Protein AF-A0A7R9Z0E0-F1 (afdb_monomer_lite)

InterPro domains:
  IPR001611 Leucine-rich repeat [PF00560] (17-38)
  IPR032675 Leucine-rich repeat domain superfamily [G3DSA:3.80.10.10] (1-98)

Foldseek 3Di:
DADEEEDDPVVLVPLQDAEDAPEQYAYEEEDDLRNQRNQNHAYDEPDNYAYAEEDHLNLLNNLNHQEYEHAHYHYADECVSSPVRDALVSHQYHQPQDHDNPRYYYPSHDHFQVVCCVVPVDHCVNVQWDWDDDPNDTRGIGHVVCVVVPVPPPD

Radius of gyration: 15.37 Å; chains: 1; bounding box: 42×35×34 Å

Secondary structure (DSSP, 8-state):
---EEPPPGGGGG-TT--EEE--SSEEEEEPPS-GGG-TT--EEE--SSEEEEEPPGGGGG-TT--EEE-TTSEEEEE-HHHHHHS-GGG-TT---SSSS-TTEE-SSSPPPHHHHHHHH---GGGGTEEEEEETTEEEEEEEGGGHHHHTTS--

Sequence (155 aa):
NKFSGSLPGSLFNLTALESLYLSGNKLTGTIPDIFRGMRDLNGLHLDINGFTGSIPPSLASLENLYSFSIANTSVTGNLTTFCKNHSIVDLEWIADCYGDNPEVICDCCFVCCSDYEKSSNLTTSDLGLGDWWFDGKFRGCFNLTELDKWQLDWG

pLDDT: mean 71.24, std 19.27, range [30.61, 96.62]

Organism: NCBI:txid2749911

Structure (mmCIF, N/CA/C/O backbone):
data_AF-A0A7R9Z0E0-F1
#
_entry.id   AF-A0A7R9Z0E0-F1
#
loop_
_atom_site.group_PDB
_atom_site.id
_atom_site.type_symbol
_atom_site.label_atom_id
_atom_site.label_alt_id
_atom_site.label_comp_id
_atom_site.label_asym_id
_atom_site.label_entity_id
_atom_site.label_seq_id
_atom_site.pdbx_PDB_ins_code
_atom_site.Cartn_x
_atom_site.Cartn_y
_atom_site.Cartn_z
_atom_site.occupancy
_atom_site.B_iso_or_equiv
_atom_site.auth_seq_id
_atom_site.auth_comp_id
_atom_site.auth_asym_id
_atom_site.auth_atom_id
_atom_site.pdbx_PDB_model_num
ATOM 1 N N . ASN A 1 1 ? -4.737 -5.769 -16.054 1.00 77.12 1 ASN A N 1
ATOM 2 C CA . ASN A 1 1 ? -5.777 -5.061 -16.853 1.00 77.12 1 ASN A CA 1
ATOM 3 C C . ASN A 1 1 ? -5.121 -3.868 -17.568 1.00 77.12 1 ASN A C 1
ATOM 5 O O . ASN A 1 1 ? -3.906 -3.885 -17.726 1.00 77.12 1 ASN A O 1
ATOM 9 N N . LYS A 1 2 ? -5.866 -2.870 -18.078 1.00 91.25 2 LYS A N 1
ATOM 10 C CA . LYS A 1 2 ? -5.303 -1.617 -18.647 1.00 91.25 2 LYS A CA 1
ATOM 11 C C . LYS A 1 2 ? -5.931 -0.355 -18.034 1.00 91.25 2 LYS A C 1
ATOM 13 O O . LYS A 1 2 ? -6.017 0.669 -18.708 1.00 91.25 2 LYS A O 1
ATOM 18 N N . PHE A 1 3 ? -6.405 -0.435 -16.789 1.00 93.81 3 PHE A N 1
ATOM 19 C CA . PHE A 1 3 ? -7.023 0.710 -16.114 1.00 93.81 3 PHE A CA 1
ATOM 20 C C . PHE A 1 3 ? -6.018 1.849 -15.938 1.00 93.81 3 PHE A C 1
ATOM 22 O O . PHE A 1 3 ? -4.834 1.594 -15.730 1.00 93.81 3 PHE A O 1
ATOM 29 N N . SER A 1 4 ? -6.485 3.091 -16.042 1.00 96.12 4 SER A N 1
ATOM 30 C CA . SER A 1 4 ? -5.649 4.292 -15.985 1.00 96.12 4 SER A CA 1
ATOM 31 C C . SER A 1 4 ? -6.349 5.437 -15.265 1.00 96.12 4 SER A C 1
ATOM 33 O O . SER A 1 4 ? -7.576 5.449 -15.183 1.00 96.12 4 SER A O 1
ATOM 35 N N . GLY A 1 5 ? -5.574 6.426 -14.820 1.00 95.94 5 GLY A N 1
ATOM 36 C CA . GLY A 1 5 ? -6.065 7.525 -13.987 1.00 95.94 5 GLY A CA 1
ATOM 37 C C . GLY A 1 5 ? -5.901 7.228 -12.496 1.00 95.94 5 GLY A C 1
ATOM 38 O O . GLY A 1 5 ? -5.246 6.256 -12.124 1.00 95.94 5 GLY A O 1
ATOM 39 N N . SER A 1 6 ? -6.456 8.084 -11.641 1.00 96.38 6 SER A N 1
ATOM 40 C CA . SER A 1 6 ? -6.355 7.951 -10.184 1.00 96.38 6 SER A CA 1
ATOM 41 C C . SER A 1 6 ? -7.457 7.094 -9.580 1.00 96.38 6 SER A C 1
ATOM 43 O O . SER A 1 6 ? -8.536 6.950 -10.157 1.00 96.38 6 SER A O 1
ATOM 45 N N . LEU A 1 7 ? -7.207 6.569 -8.378 1.00 94.06 7 LEU A N 1
ATOM 46 C CA . LEU A 1 7 ? -8.235 5.882 -7.602 1.00 94.06 7 LEU A CA 1
ATOM 47 C C . LEU A 1 7 ? -9.361 6.869 -7.254 1.00 94.06 7 LEU A C 1
ATOM 49 O O . LEU A 1 7 ? -9.085 7.937 -6.698 1.00 94.06 7 LEU A O 1
ATOM 53 N N . PRO A 1 8 ? -10.627 6.554 -7.573 1.00 92.56 8 PRO A N 1
ATOM 54 C CA . PRO A 1 8 ? -11.739 7.406 -7.193 1.00 92.56 8 PRO A CA 1
ATOM 55 C C . PRO A 1 8 ? -11.973 7.294 -5.685 1.00 92.56 8 PRO A C 1
ATOM 57 O O . PRO A 1 8 ? -11.993 6.195 -5.135 1.00 92.56 8 PRO A O 1
ATOM 60 N N . GLY A 1 9 ? -12.219 8.420 -5.011 1.00 88.88 9 GLY A N 1
ATOM 61 C CA . GLY A 1 9 ? -12.475 8.423 -3.564 1.00 88.88 9 GLY A CA 1
ATOM 62 C C . GLY A 1 9 ? -13.671 7.555 -3.148 1.00 88.88 9 GLY A C 1
ATOM 63 O O . GLY A 1 9 ? -13.689 7.014 -2.050 1.00 88.88 9 GLY A O 1
ATOM 64 N N . SER A 1 10 ? -14.635 7.347 -4.050 1.00 91.12 10 SER A N 1
ATOM 65 C CA . SER A 1 10 ? -15.782 6.462 -3.825 1.00 91.12 10 SER A CA 1
ATOM 66 C C . SER A 1 10 ? -15.409 4.989 -3.639 1.00 91.12 10 SER A C 1
ATOM 68 O O . SER A 1 10 ? -16.185 4.264 -3.023 1.00 91.12 10 SER A O 1
ATOM 70 N N . LEU A 1 11 ? -14.243 4.543 -4.123 1.00 89.94 11 LEU A N 1
ATOM 71 C CA . LEU A 1 11 ? -13.759 3.171 -3.925 1.00 89.94 11 LEU A CA 1
ATOM 72 C C . LEU A 1 11 ? -13.594 2.837 -2.435 1.00 89.94 11 LEU A C 1
ATOM 74 O O . LEU A 1 11 ? -13.849 1.715 -2.015 1.00 89.94 11 LEU A O 1
ATOM 78 N N . PHE A 1 12 ? -13.239 3.837 -1.631 1.00 88.38 12 PHE A N 1
ATOM 79 C CA . PHE A 1 12 ? -12.976 3.692 -0.200 1.00 88.38 12 PHE A CA 1
ATOM 80 C C . PHE A 1 12 ? -14.250 3.766 0.658 1.00 88.38 12 PHE A C 1
ATOM 82 O O . PHE A 1 12 ? -14.188 3.634 1.877 1.00 88.38 12 PHE A O 1
ATOM 89 N N . ASN A 1 13 ? -15.421 3.927 0.025 1.00 90.19 13 ASN A N 1
ATOM 90 C CA . ASN A 1 13 ? -16.725 3.808 0.686 1.00 90.19 13 ASN A CA 1
ATOM 91 C C . ASN A 1 13 ? -17.244 2.359 0.709 1.00 90.19 13 ASN A C 1
ATOM 93 O O . ASN A 1 13 ? -18.313 2.101 1.261 1.00 90.19 13 ASN A O 1
ATOM 97 N N . LEU A 1 14 ? -16.528 1.417 0.088 1.00 92.06 14 LEU A N 1
ATOM 98 C CA . LEU A 1 14 ? -16.899 0.005 0.056 1.00 92.06 14 LEU A CA 1
ATOM 99 C C . LEU A 1 14 ? -16.471 -0.674 1.364 1.00 92.06 14 LEU A C 1
ATOM 101 O O . LEU A 1 14 ? -15.411 -1.283 1.446 1.00 92.06 14 LEU A O 1
ATOM 105 N N . THR A 1 15 ? -17.293 -0.547 2.406 1.00 91.88 15 THR A N 1
ATOM 106 C CA . THR A 1 15 ? -16.946 -1.002 3.766 1.00 91.88 15 THR A CA 1
ATOM 107 C C . THR A 1 15 ? -16.862 -2.520 3.920 1.00 91.88 15 THR A C 1
ATOM 109 O O . THR A 1 15 ? -16.177 -2.978 4.822 1.00 91.88 15 THR A O 1
ATOM 112 N N . ALA A 1 16 ? -17.545 -3.269 3.048 1.00 94.75 16 ALA A N 1
ATOM 113 C CA . ALA A 1 16 ? -17.559 -4.735 3.021 1.00 94.75 16 ALA A CA 1
ATOM 114 C C . ALA A 1 16 ? -16.554 -5.327 2.012 1.00 94.75 16 ALA A C 1
ATOM 116 O O . ALA A 1 16 ? -16.658 -6.493 1.643 1.00 94.75 16 ALA A O 1
ATOM 117 N N . LEU A 1 17 ? -15.651 -4.507 1.460 1.00 94.75 17 LEU A N 1
ATOM 118 C CA . LEU A 1 17 ? -14.653 -4.987 0.511 1.00 94.75 17 LEU A CA 1
ATOM 119 C C . LEU A 1 17 ? -13.560 -5.746 1.263 1.00 94.75 17 LEU A C 1
ATOM 121 O O . LEU A 1 17 ? -12.858 -5.148 2.071 1.00 94.75 17 LEU A O 1
ATOM 125 N N . GLU A 1 18 ? -13.401 -7.027 0.944 1.00 93.31 18 GLU A N 1
ATOM 126 C CA . GLU A 1 18 ? -12.377 -7.884 1.546 1.00 93.31 18 GLU A CA 1
ATOM 127 C C . GLU A 1 18 ? -11.038 -7.780 0.820 1.00 93.31 18 GLU A C 1
ATOM 129 O O . GLU A 1 18 ? -9.999 -7.621 1.449 1.00 93.31 18 GLU A O 1
ATOM 134 N N . SER A 1 19 ? -11.032 -7.780 -0.512 1.00 89.19 19 SER A N 1
ATOM 135 C CA . SER A 1 19 ? -9.775 -7.740 -1.261 1.00 89.19 19 SER A CA 1
ATOM 136 C C . SER A 1 19 ? -9.850 -6.796 -2.457 1.00 89.19 19 SER A C 1
ATOM 138 O O . SER A 1 19 ? -10.827 -6.776 -3.210 1.00 89.19 19 SER A O 1
ATOM 140 N N . LEU A 1 20 ? -8.792 -6.007 -2.647 1.00 92.31 20 LEU A N 1
ATOM 141 C CA . LEU A 1 20 ? -8.631 -5.064 -3.747 1.00 92.31 20 LEU A CA 1
ATOM 142 C C . LEU A 1 20 ? -7.328 -5.348 -4.504 1.00 92.31 20 LEU A C 1
ATOM 144 O O . LEU A 1 20 ? -6.252 -4.892 -4.113 1.00 92.31 20 LEU A O 1
ATOM 148 N N . TYR A 1 21 ? -7.443 -6.058 -5.627 1.00 89.69 21 TYR A N 1
ATOM 149 C CA . TYR A 1 21 ? -6.324 -6.381 -6.514 1.00 89.69 21 TYR A CA 1
ATOM 150 C C . TYR A 1 21 ? -6.307 -5.473 -7.746 1.00 89.69 21 TYR A C 1
ATOM 152 O O . TYR A 1 21 ? -7.128 -5.603 -8.657 1.00 89.69 21 TYR A O 1
ATOM 160 N N . LEU A 1 22 ? -5.352 -4.544 -7.787 1.00 91.56 22 LEU A N 1
ATOM 161 C CA . LEU A 1 22 ? -5.148 -3.601 -8.890 1.00 91.56 22 LEU A CA 1
ATOM 162 C C . LEU A 1 22 ? -3.750 -3.708 -9.515 1.00 91.56 22 LEU A C 1
ATOM 164 O O . LEU A 1 22 ? -3.387 -2.857 -10.336 1.00 91.56 22 LEU A O 1
ATOM 168 N N . SER A 1 23 ? -3.000 -4.760 -9.188 1.00 85.56 23 SER A N 1
ATOM 169 C CA . SER A 1 23 ? -1.655 -5.023 -9.699 1.00 85.56 23 SER A CA 1
ATOM 170 C C . SER A 1 23 ? -1.584 -5.011 -11.227 1.00 85.56 23 SER A C 1
ATOM 172 O O . SER A 1 23 ? -2.491 -5.491 -11.918 1.00 85.56 23 SER A O 1
ATOM 174 N N . GLY A 1 24 ? -0.500 -4.467 -11.781 1.00 84.56 24 GLY A N 1
ATOM 175 C CA . GLY A 1 24 ? -0.232 -4.529 -13.222 1.00 84.56 24 GLY A CA 1
ATOM 176 C C . GLY A 1 24 ? -1.239 -3.740 -14.066 1.00 84.56 24 GLY A C 1
ATOM 177 O O . GLY A 1 24 ? -1.800 -4.256 -15.043 1.00 84.56 24 GLY A O 1
ATOM 178 N N . ASN A 1 25 ? -1.498 -2.490 -13.679 1.00 92.12 25 ASN A N 1
ATOM 179 C CA . ASN A 1 25 ? -2.321 -1.541 -14.430 1.00 92.12 25 ASN A CA 1
ATOM 180 C C . ASN A 1 25 ? -1.512 -0.273 -14.776 1.00 92.12 25 ASN A C 1
ATOM 182 O O . ASN A 1 25 ? -0.286 -0.243 -14.707 1.00 92.12 25 ASN A O 1
ATOM 186 N N . LYS A 1 26 ? -2.196 0.770 -15.256 1.00 94.81 26 LYS A N 1
ATOM 187 C CA . LYS A 1 26 ? -1.628 2.087 -15.580 1.00 94.81 26 LYS A CA 1
ATOM 188 C C . LYS A 1 26 ? -2.218 3.175 -14.678 1.00 94.81 26 LYS A C 1
ATOM 190 O O . LYS A 1 26 ? -2.415 4.305 -15.129 1.00 94.81 26 LYS A O 1
ATOM 195 N N . LEU A 1 27 ? -2.585 2.821 -13.445 1.00 96.62 27 LEU A N 1
ATOM 196 C CA . LEU A 1 27 ? -3.145 3.765 -12.479 1.00 96.62 27 LEU A CA 1
ATOM 197 C C . LEU A 1 27 ? -2.055 4.735 -12.014 1.00 96.62 27 LEU A C 1
ATOM 199 O O . LEU A 1 27 ? -0.883 4.374 -11.964 1.00 96.62 27 LEU A O 1
ATOM 203 N N . THR A 1 28 ? -2.432 5.976 -11.721 1.00 96.31 28 THR A N 1
ATOM 204 C CA . THR A 1 28 ? -1.507 7.080 -11.420 1.00 96.31 28 THR A CA 1
ATOM 205 C C . THR A 1 28 ? -2.032 7.969 -10.298 1.00 96.31 28 THR A C 1
ATOM 207 O O . THR A 1 28 ? -3.216 7.933 -9.982 1.00 96.31 28 THR A O 1
ATOM 210 N N . GLY A 1 29 ? -1.194 8.857 -9.765 1.00 95.69 29 GLY A N 1
ATOM 211 C CA . GLY A 1 29 ? -1.580 9.793 -8.703 1.00 95.69 29 GLY A CA 1
ATOM 212 C C . GLY A 1 29 ? -1.326 9.219 -7.312 1.00 95.69 29 GLY A C 1
ATOM 213 O O . GLY A 1 29 ? -0.602 8.237 -7.174 1.00 95.69 29 GLY A O 1
ATOM 214 N N . THR A 1 30 ? -1.892 9.842 -6.280 1.00 95.31 30 THR A N 1
ATOM 215 C CA . THR A 1 30 ? -1.643 9.450 -4.887 1.00 95.31 30 THR A CA 1
ATOM 216 C C . THR A 1 30 ? -2.626 8.396 -4.392 1.00 95.31 30 THR A C 1
ATOM 218 O O . THR A 1 30 ? -3.758 8.315 -4.873 1.00 95.31 30 THR A O 1
ATOM 221 N N . ILE A 1 31 ? -2.203 7.610 -3.397 1.00 92.56 31 ILE A N 1
ATOM 222 C CA . ILE A 1 31 ? -3.103 6.741 -2.632 1.00 92.56 31 ILE A CA 1
ATOM 223 C C . ILE A 1 31 ? -3.899 7.636 -1.662 1.00 92.56 31 ILE A C 1
ATOM 225 O O . ILE A 1 31 ? -3.290 8.313 -0.832 1.00 92.56 31 ILE A O 1
ATOM 229 N N . PRO A 1 32 ? -5.239 7.698 -1.761 1.00 91.81 32 PRO A N 1
ATOM 230 C CA . PRO A 1 32 ? -6.053 8.542 -0.889 1.00 91.81 32 PRO A CA 1
ATOM 231 C C . PRO A 1 32 ? -5.966 8.150 0.596 1.00 91.81 32 PRO A C 1
ATOM 233 O O . PRO A 1 32 ? -6.026 6.973 0.940 1.00 91.81 32 PRO A O 1
ATOM 236 N N . ASP A 1 33 ? -5.898 9.140 1.491 1.00 91.81 33 ASP A N 1
ATOM 237 C CA . ASP A 1 33 ? -5.839 8.931 2.948 1.00 91.81 33 ASP A CA 1
ATOM 238 C C . ASP A 1 33 ? -7.234 8.752 3.578 1.00 91.81 33 ASP A C 1
ATOM 240 O O . ASP A 1 33 ? -7.675 9.551 4.405 1.00 91.81 33 ASP A O 1
ATOM 244 N N . ILE A 1 34 ? -7.974 7.733 3.130 1.00 89.31 34 ILE A N 1
ATOM 245 C CA . ILE A 1 34 ? -9.389 7.525 3.499 1.00 89.31 34 ILE A CA 1
ATOM 246 C C . ILE A 1 34 ? -9.749 6.058 3.796 1.00 89.31 34 ILE A C 1
ATOM 248 O O . ILE A 1 34 ? -10.882 5.637 3.596 1.00 89.31 34 ILE A O 1
ATOM 252 N N . PHE A 1 35 ? -8.819 5.285 4.360 1.00 89.12 35 PHE A N 1
ATOM 253 C CA . PHE A 1 35 ? -9.026 3.859 4.669 1.00 89.12 35 PHE A CA 1
ATOM 254 C C . PHE A 1 35 ? -9.884 3.559 5.913 1.00 89.12 35 PHE A C 1
ATOM 256 O O . PHE A 1 35 ? -10.278 2.415 6.120 1.00 89.12 35 PHE A O 1
ATOM 263 N N . ARG A 1 36 ? -10.240 4.569 6.724 1.00 82.94 36 ARG A N 1
ATOM 264 C CA . ARG A 1 36 ? -10.880 4.403 8.054 1.00 82.94 36 ARG A CA 1
ATOM 265 C C . ARG A 1 36 ? -12.218 3.637 8.076 1.00 82.94 36 ARG A C 1
ATOM 267 O O . ARG A 1 36 ? -12.713 3.332 9.160 1.00 82.94 36 ARG A O 1
ATOM 274 N N . GLY A 1 37 ? -12.832 3.371 6.922 1.00 84.19 37 GLY A N 1
ATOM 275 C CA . GLY A 1 37 ? -14.097 2.636 6.794 1.00 84.19 37 GLY A CA 1
ATOM 276 C C . GLY A 1 37 ? -13.977 1.199 6.273 1.00 84.19 37 GLY A C 1
ATOM 277 O O . GLY A 1 37 ? -14.960 0.466 6.331 1.00 84.19 37 GLY A O 1
ATOM 278 N N . MET A 1 38 ? -12.812 0.784 5.774 1.00 92.81 38 MET A N 1
ATOM 279 C CA . MET A 1 38 ? -12.630 -0.496 5.075 1.00 92.81 38 MET A CA 1
ATOM 280 C C . MET A 1 38 ? -12.203 -1.606 6.043 1.00 92.81 38 MET A C 1
ATOM 282 O O . MET A 1 38 ? -11.115 -2.158 5.934 1.00 92.81 38 MET A O 1
ATOM 286 N N . ARG A 1 39 ? -13.043 -1.889 7.044 1.00 88.69 39 ARG A N 1
ATOM 287 C CA . ARG A 1 39 ? -12.690 -2.787 8.159 1.00 88.69 39 ARG A CA 1
ATOM 288 C C . ARG A 1 39 ? -12.491 -4.236 7.740 1.00 88.69 39 ARG A C 1
ATOM 290 O O . ARG A 1 39 ? -11.695 -4.925 8.362 1.00 88.69 39 ARG A O 1
ATOM 297 N N . ASP A 1 40 ? -13.192 -4.674 6.702 1.00 92.12 40 ASP A N 1
ATOM 298 C CA . ASP A 1 40 ? -13.128 -6.059 6.236 1.00 92.12 40 ASP A CA 1
ATOM 299 C C . ASP A 1 40 ? -11.972 -6.282 5.248 1.00 92.12 40 ASP A C 1
ATOM 301 O O . ASP A 1 40 ? -11.708 -7.417 4.857 1.00 92.12 40 ASP A O 1
ATOM 305 N N . LEU A 1 41 ? -11.259 -5.212 4.865 1.00 91.75 41 LEU A N 1
ATOM 306 C CA . LEU A 1 41 ? -10.187 -5.287 3.885 1.00 91.75 41 LEU A CA 1
ATOM 307 C C . LEU A 1 41 ? -8.999 -6.058 4.455 1.00 91.75 41 LEU A C 1
ATOM 309 O O . LEU A 1 41 ? -8.373 -5.653 5.432 1.00 91.75 41 LEU A O 1
ATOM 313 N N . ASN A 1 42 ? -8.691 -7.150 3.778 1.00 87.12 42 ASN A N 1
ATOM 314 C CA . ASN A 1 42 ? -7.695 -8.132 4.136 1.00 87.12 42 ASN A CA 1
ATOM 315 C C . ASN A 1 42 ? -6.578 -8.256 3.079 1.00 87.12 42 ASN A C 1
ATOM 317 O O . ASN A 1 42 ? -5.444 -8.585 3.425 1.00 87.12 42 ASN A O 1
ATOM 321 N N . GLY A 1 43 ? -6.851 -7.852 1.830 1.00 85.81 43 GLY A N 1
ATOM 322 C CA . GLY A 1 43 ? -5.875 -7.786 0.740 1.00 85.81 43 GLY A CA 1
ATOM 323 C C . GLY A 1 43 ? -5.909 -6.458 -0.024 1.00 85.81 43 GLY A C 1
ATOM 324 O O . GLY A 1 43 ? -6.956 -6.039 -0.515 1.00 85.81 43 GLY A O 1
ATOM 325 N N . LEU A 1 44 ? -4.760 -5.801 -0.185 1.00 89.06 44 LEU A N 1
ATOM 326 C CA . LEU A 1 44 ? -4.603 -4.547 -0.928 1.00 89.06 44 LEU A CA 1
ATOM 327 C C . LEU A 1 44 ? -3.349 -4.585 -1.808 1.00 89.06 44 LEU A C 1
ATOM 329 O O . LEU A 1 44 ? -2.230 -4.389 -1.339 1.00 89.06 44 LEU A O 1
ATOM 333 N N . HIS A 1 45 ? -3.537 -4.775 -3.110 1.00 86.81 45 HIS A N 1
ATOM 334 C CA . HIS A 1 45 ? -2.436 -4.875 -4.064 1.00 86.81 45 HIS A CA 1
ATOM 335 C C . HIS A 1 45 ? -2.499 -3.742 -5.086 1.00 86.81 45 HIS A C 1
ATOM 337 O O . HIS A 1 45 ? -3.391 -3.684 -5.938 1.00 86.81 45 HIS A O 1
ATOM 343 N N . LEU A 1 46 ? -1.546 -2.819 -4.980 1.00 89.06 46 LEU A N 1
ATOM 344 C CA . LEU A 1 46 ? -1.416 -1.620 -5.809 1.00 89.06 46 LEU A CA 1
ATOM 345 C C . LEU A 1 46 ? -0.127 -1.632 -6.646 1.00 89.06 46 LEU A C 1
ATOM 347 O O . LEU A 1 46 ? 0.164 -0.661 -7.346 1.00 89.06 46 LEU A O 1
ATOM 351 N N . ASP A 1 47 ? 0.639 -2.717 -6.578 1.00 81.62 47 ASP A N 1
ATOM 352 C CA . ASP A 1 47 ? 1.935 -2.884 -7.223 1.00 81.62 47 ASP A CA 1
ATOM 353 C C . ASP A 1 47 ? 1.877 -2.791 -8.754 1.00 81.62 47 ASP A C 1
ATOM 355 O O . ASP A 1 47 ? 0.828 -2.944 -9.385 1.00 81.62 47 ASP A O 1
ATOM 359 N N . ILE A 1 48 ? 3.026 -2.514 -9.374 1.00 83.25 48 ILE A N 1
ATOM 360 C CA . ILE A 1 48 ? 3.160 -2.410 -10.837 1.00 83.25 48 ILE A CA 1
ATOM 361 C C . ILE A 1 48 ? 2.114 -1.419 -11.402 1.00 83.25 48 ILE A C 1
ATOM 363 O O . ILE A 1 48 ? 1.298 -1.735 -12.272 1.00 83.25 48 ILE A O 1
ATOM 367 N N . ASN A 1 49 ? 2.128 -0.203 -10.855 1.00 88.38 49 ASN A N 1
ATOM 368 C CA . ASN A 1 49 ? 1.333 0.953 -11.275 1.00 88.38 49 ASN A CA 1
ATOM 369 C C . ASN A 1 49 ? 2.187 2.229 -11.174 1.00 88.38 49 ASN A C 1
ATOM 371 O O . ASN A 1 49 ? 3.290 2.217 -10.638 1.00 88.38 49 ASN A O 1
ATOM 375 N N . GLY A 1 50 ? 1.673 3.355 -11.666 1.00 92.06 50 GLY A N 1
ATOM 376 C CA . GLY A 1 50 ? 2.315 4.671 -11.583 1.00 92.06 50 GLY A CA 1
ATOM 377 C C . GLY A 1 50 ? 1.884 5.501 -10.368 1.00 92.06 50 GLY A C 1
ATOM 378 O O . GLY A 1 50 ? 1.743 6.719 -10.499 1.00 92.06 50 GLY A O 1
ATOM 379 N N . PHE A 1 51 ? 1.598 4.870 -9.223 1.00 92.75 51 PHE A N 1
ATOM 380 C CA . PHE A 1 51 ? 1.252 5.595 -7.994 1.00 92.75 51 PHE A CA 1
ATOM 381 C C . PHE A 1 51 ? 2.448 6.390 -7.459 1.00 92.75 51 PHE A C 1
ATOM 383 O O . PHE A 1 51 ? 3.587 5.936 -7.543 1.00 92.75 51 PHE A O 1
ATOM 390 N N . THR A 1 52 ? 2.182 7.573 -6.909 1.00 92.88 52 THR A N 1
ATOM 391 C CA . THR A 1 52 ? 3.178 8.504 -6.359 1.00 92.88 52 THR A CA 1
ATOM 392 C C . THR A 1 52 ? 2.738 9.035 -4.989 1.00 92.88 52 THR A C 1
ATOM 394 O O . THR A 1 52 ? 1.633 8.751 -4.523 1.00 92.88 52 THR A O 1
ATOM 397 N N . GLY A 1 53 ? 3.577 9.849 -4.343 1.00 92.00 53 GLY A N 1
ATOM 398 C CA . GLY A 1 53 ? 3.259 10.483 -3.058 1.00 92.00 53 GLY A CA 1
ATOM 399 C C . GLY A 1 53 ? 3.598 9.590 -1.870 1.00 92.00 53 GLY A C 1
ATOM 400 O O . GLY A 1 53 ? 4.395 8.673 -2.008 1.00 92.00 53 GLY A O 1
ATOM 401 N N . SER A 1 54 ? 3.026 9.867 -0.698 1.00 90.56 54 SER A N 1
ATOM 402 C CA . SER A 1 54 ? 3.369 9.155 0.537 1.00 90.56 54 SER A CA 1
ATOM 403 C C . SER A 1 54 ? 2.370 8.057 0.904 1.00 90.56 54 SER A C 1
ATOM 405 O O . SER A 1 54 ? 1.182 8.171 0.596 1.00 90.56 54 SER A O 1
ATOM 407 N N . ILE A 1 55 ? 2.820 7.053 1.660 1.00 88.06 55 ILE A N 1
ATOM 408 C CA . ILE A 1 55 ? 1.945 6.082 2.328 1.00 88.06 55 ILE A CA 1
ATOM 409 C C . ILE A 1 55 ? 0.935 6.833 3.221 1.00 88.06 55 ILE A C 1
ATOM 411 O O . ILE A 1 55 ? 1.346 7.634 4.069 1.00 88.06 55 ILE A O 1
ATOM 415 N N . PRO A 1 56 ? -0.379 6.604 3.052 1.00 91.12 56 PRO A N 1
ATOM 416 C CA . PRO A 1 56 ? -1.399 7.289 3.834 1.00 91.12 56 PRO A CA 1
ATOM 417 C C . PRO A 1 56 ? -1.446 6.768 5.282 1.00 91.12 56 PRO A C 1
ATOM 419 O O . PRO A 1 56 ? -1.546 5.557 5.489 1.00 91.12 56 PRO A O 1
ATOM 422 N N . PRO A 1 57 ? -1.452 7.646 6.305 1.00 89.62 57 PRO A N 1
ATOM 423 C CA . PRO A 1 57 ? -1.533 7.232 7.708 1.00 89.62 57 PRO A CA 1
ATOM 424 C C . PRO A 1 57 ? -2.773 6.400 8.054 1.00 89.62 57 PRO A C 1
ATOM 426 O O . PRO A 1 57 ? -2.715 5.564 8.956 1.00 89.62 57 PRO A O 1
ATOM 429 N N . SER A 1 58 ? -3.897 6.603 7.355 1.00 91.25 58 SER A N 1
ATOM 430 C CA . SER A 1 58 ? -5.112 5.803 7.558 1.00 91.25 58 SER A CA 1
ATOM 431 C C . SER A 1 58 ? -4.947 4.328 7.194 1.00 91.25 58 SER A C 1
ATOM 433 O O . SER A 1 58 ? -5.748 3.525 7.668 1.00 91.25 58 SER A O 1
ATOM 435 N N . LEU A 1 59 ? -3.904 3.936 6.454 1.00 88.88 59 LEU A N 1
ATOM 436 C CA . LEU A 1 59 ? -3.596 2.524 6.204 1.00 88.88 59 LEU A CA 1
ATOM 437 C C . LEU A 1 59 ? -3.432 1.742 7.520 1.00 88.88 59 LEU A C 1
ATOM 439 O O . LEU A 1 59 ? -3.873 0.606 7.629 1.00 88.88 59 LEU A O 1
ATOM 443 N N . ALA A 1 60 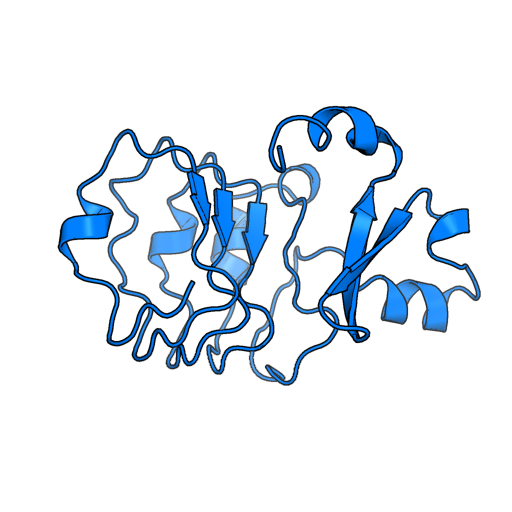? -2.898 2.385 8.566 1.00 87.00 60 ALA A N 1
ATOM 444 C CA . ALA A 1 60 ? -2.737 1.785 9.892 1.00 87.00 60 ALA A CA 1
ATOM 445 C C . ALA A 1 60 ? -4.059 1.507 10.638 1.00 87.00 60 ALA A C 1
ATOM 447 O O . ALA A 1 60 ? -4.017 0.977 11.746 1.00 87.00 60 ALA A O 1
ATOM 448 N N . SER A 1 61 ? -5.212 1.894 10.075 1.00 89.50 61 SER A N 1
ATOM 449 C CA . SER A 1 61 ? -6.543 1.594 10.630 1.00 89.50 61 SER A CA 1
ATOM 450 C C . SER A 1 61 ? -7.190 0.327 10.062 1.00 89.50 61 SER A C 1
ATOM 452 O O . SER A 1 61 ? -8.294 -0.019 10.476 1.00 89.50 61 SER A O 1
ATOM 454 N N . LEU A 1 62 ? -6.533 -0.347 9.116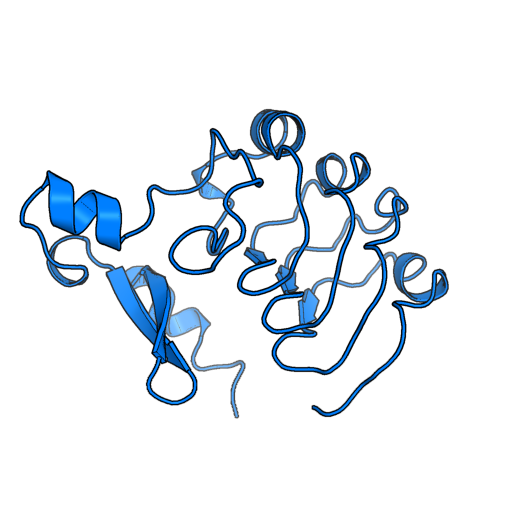 1.00 89.12 62 LEU A N 1
ATOM 455 C CA . LEU A 1 62 ? -7.041 -1.555 8.470 1.00 89.12 62 LEU A CA 1
ATOM 456 C C . LEU A 1 62 ? -6.709 -2.812 9.285 1.00 89.12 62 LEU A C 1
ATOM 458 O O . LEU A 1 62 ? -5.866 -3.595 8.883 1.00 89.12 62 LEU A O 1
ATOM 462 N N . GLU A 1 63 ? -7.393 -3.007 10.410 1.00 85.06 63 GLU A N 1
ATOM 463 C CA . GLU A 1 63 ? -7.075 -4.037 11.420 1.00 85.06 63 GLU A CA 1
ATOM 464 C C . GLU A 1 63 ? -6.985 -5.486 10.895 1.00 85.06 63 GLU A C 1
ATOM 466 O O . GLU A 1 63 ? -6.324 -6.309 11.520 1.00 85.06 63 GLU A O 1
ATOM 471 N N . ASN A 1 64 ? -7.634 -5.802 9.769 1.00 85.44 64 ASN A N 1
ATOM 472 C CA . ASN A 1 64 ? -7.644 -7.141 9.169 1.00 85.44 64 ASN A CA 1
ATOM 473 C C . ASN A 1 64 ? -6.715 -7.281 7.950 1.00 85.44 64 ASN A C 1
ATOM 475 O O . ASN A 1 64 ? -6.706 -8.339 7.318 1.00 85.44 64 ASN A O 1
ATOM 479 N N . LEU A 1 65 ? -5.968 -6.230 7.586 1.00 83.69 65 LEU A N 1
ATOM 480 C CA . LEU A 1 65 ? -5.125 -6.238 6.395 1.00 83.69 65 LEU A CA 1
ATOM 481 C C . LEU A 1 65 ? -3.925 -7.148 6.607 1.00 83.69 65 LEU A C 1
ATOM 483 O O . LEU A 1 65 ? -3.028 -6.801 7.376 1.00 83.69 65 LEU A O 1
ATOM 487 N N . TYR A 1 66 ? -3.897 -8.257 5.865 1.00 76.12 66 TYR A N 1
ATOM 488 C CA . TYR A 1 66 ? -2.812 -9.224 5.940 1.00 76.12 66 TYR A CA 1
ATOM 489 C C . TYR A 1 66 ? -1.993 -9.387 4.654 1.00 76.12 66 TYR A C 1
ATOM 491 O O . TYR A 1 66 ? -0.893 -9.937 4.644 1.00 76.12 66 TYR A O 1
ATOM 499 N N . SER A 1 67 ? -2.493 -8.867 3.538 1.00 75.81 67 SER A N 1
ATOM 500 C C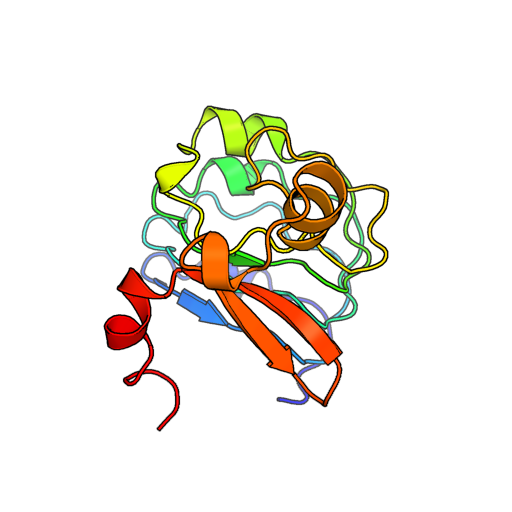A . SER A 1 67 ? -1.762 -8.855 2.277 1.00 75.81 67 SER A CA 1
ATOM 501 C C . SER A 1 67 ? -1.722 -7.439 1.720 1.00 75.81 67 SER A C 1
ATOM 503 O O . SER A 1 67 ? -2.760 -6.852 1.422 1.00 75.81 67 SER A O 1
ATOM 505 N N . PHE A 1 68 ? -0.531 -6.850 1.601 1.00 80.31 68 PHE A N 1
ATOM 506 C CA . PHE A 1 68 ? -0.374 -5.465 1.159 1.00 80.31 68 PHE A CA 1
ATOM 507 C C . PHE A 1 68 ? 0.861 -5.269 0.291 1.00 80.31 68 PHE A C 1
ATOM 509 O O . PHE A 1 68 ? 1.974 -5.365 0.793 1.00 80.31 68 PHE A O 1
ATOM 516 N N . SER A 1 69 ? 0.674 -4.890 -0.975 1.00 77.88 69 SER A N 1
ATOM 517 C CA . SER A 1 69 ? 1.783 -4.664 -1.905 1.00 77.88 69 SER A CA 1
ATOM 518 C C . SER A 1 69 ? 1.699 -3.312 -2.611 1.00 77.88 69 SER A C 1
ATOM 520 O O . SER A 1 69 ? 0.671 -2.941 -3.182 1.00 77.88 69 SER A O 1
ATOM 522 N N . ILE A 1 70 ? 2.824 -2.592 -2.605 1.00 80.44 70 ILE A N 1
ATOM 523 C CA . ILE A 1 70 ? 3.061 -1.337 -3.343 1.00 80.44 70 ILE A CA 1
ATOM 524 C C . ILE A 1 70 ? 4.349 -1.400 -4.177 1.00 80.44 70 ILE A C 1
ATOM 526 O O . ILE A 1 70 ? 4.876 -0.365 -4.593 1.00 80.44 70 ILE A O 1
ATOM 530 N N . ALA A 1 71 ? 4.862 -2.608 -4.422 1.00 75.69 71 ALA A N 1
ATOM 531 C CA . ALA A 1 71 ? 6.091 -2.820 -5.172 1.00 75.69 71 ALA A CA 1
ATOM 532 C C . ALA A 1 71 ? 6.038 -2.151 -6.547 1.00 75.69 71 ALA A C 1
ATOM 534 O O . ALA A 1 71 ? 5.004 -2.153 -7.224 1.00 75.69 71 ALA A O 1
ATOM 535 N N . ASN A 1 72 ? 7.182 -1.644 -7.011 1.00 76.12 72 ASN A N 1
ATOM 536 C CA . ASN A 1 72 ? 7.302 -1.104 -8.365 1.00 76.12 72 ASN A CA 1
ATOM 537 C C . ASN A 1 72 ? 6.275 0.026 -8.634 1.00 76.12 72 ASN A C 1
ATOM 539 O O . ASN A 1 72 ? 5.657 0.085 -9.703 1.00 76.12 72 ASN A O 1
ATOM 543 N N . THR A 1 73 ? 6.086 0.886 -7.630 1.00 80.50 73 THR A N 1
ATOM 544 C CA . THR A 1 73 ? 5.423 2.197 -7.706 1.00 80.50 73 THR A CA 1
ATOM 545 C C . THR A 1 73 ? 6.453 3.289 -7.377 1.00 80.50 73 THR A C 1
ATOM 547 O O . THR A 1 73 ? 7.635 2.988 -7.247 1.00 80.50 73 THR A O 1
ATOM 550 N N . SER A 1 74 ? 6.043 4.555 -7.274 1.00 86.38 74 SER A N 1
ATOM 551 C CA . SER A 1 74 ? 6.887 5.668 -6.801 1.00 86.38 74 SER A CA 1
ATOM 552 C C . SER A 1 74 ? 6.357 6.257 -5.487 1.00 86.38 74 SER A C 1
ATOM 554 O O . SER A 1 74 ? 6.421 7.469 -5.261 1.00 86.38 74 SER A O 1
ATOM 556 N N . VAL A 1 75 ? 5.718 5.415 -4.670 1.00 85.50 75 VAL A N 1
ATOM 557 C CA . VAL A 1 75 ? 5.171 5.782 -3.358 1.00 85.50 75 VAL A CA 1
ATOM 558 C C . VAL A 1 75 ? 6.278 5.761 -2.307 1.00 85.50 75 VAL A C 1
ATOM 560 O O . VAL A 1 75 ? 7.060 4.827 -2.262 1.00 85.50 75 VAL A O 1
ATOM 563 N N . THR A 1 76 ? 6.321 6.745 -1.421 1.00 84.75 76 THR A N 1
ATOM 564 C CA . THR A 1 76 ? 7.389 6.921 -0.428 1.00 84.75 76 THR A CA 1
ATOM 565 C C . THR A 1 76 ? 6.810 6.971 0.991 1.00 84.75 76 THR A C 1
ATOM 567 O O . THR A 1 76 ? 5.591 6.994 1.179 1.00 84.75 76 THR A O 1
ATOM 570 N N . GLY A 1 77 ? 7.645 6.987 2.029 1.00 81.25 77 GLY A N 1
ATOM 571 C CA . GLY A 1 77 ? 7.199 7.191 3.412 1.00 81.25 77 GLY A CA 1
ATOM 572 C C . GLY A 1 77 ? 7.407 5.981 4.315 1.00 81.25 77 GLY A C 1
ATOM 573 O O . GLY A 1 77 ? 8.223 5.117 4.036 1.00 81.25 77 GLY A O 1
ATOM 574 N N . ASN A 1 78 ? 6.720 5.940 5.456 1.00 77.19 78 ASN A N 1
ATOM 575 C CA . ASN A 1 78 ? 7.063 5.000 6.520 1.00 77.19 78 ASN A CA 1
ATOM 576 C C . ASN A 1 78 ? 5.852 4.180 6.994 1.00 77.19 78 ASN A C 1
ATOM 578 O O . ASN A 1 78 ? 4.812 4.742 7.345 1.00 77.19 78 ASN A O 1
ATOM 582 N N . LEU A 1 79 ? 6.022 2.858 7.058 1.00 79.00 79 LEU A N 1
ATOM 583 C CA . LEU A 1 79 ? 5.061 1.902 7.602 1.00 79.00 79 LEU A CA 1
ATOM 584 C C . LEU A 1 79 ? 5.176 1.694 9.121 1.00 79.00 79 LEU A C 1
ATOM 586 O O . LEU A 1 79 ? 4.382 0.941 9.662 1.00 79.00 79 LEU A O 1
ATOM 590 N N . THR A 1 80 ? 6.057 2.375 9.861 1.00 75.81 80 THR A N 1
ATOM 591 C CA . THR A 1 80 ? 6.246 2.200 11.318 1.00 75.81 80 THR A CA 1
ATOM 592 C C . THR A 1 80 ? 4.920 2.238 12.089 1.00 75.81 80 THR A C 1
ATOM 594 O O . THR A 1 80 ? 4.723 1.452 13.010 1.00 75.81 80 THR A O 1
ATOM 597 N N . THR A 1 81 ? 3.987 3.139 11.753 1.00 81.06 81 THR A N 1
ATOM 598 C CA . THR A 1 81 ? 2.677 3.193 12.433 1.00 81.06 81 THR A CA 1
ATOM 599 C C . THR A 1 81 ? 1.801 1.995 12.082 1.00 81.06 81 THR A C 1
ATOM 601 O O . THR A 1 81 ? 1.155 1.440 12.963 1.00 81.06 81 THR A O 1
ATOM 604 N N . PHE A 1 82 ? 1.812 1.569 10.818 1.00 81.06 82 PHE A N 1
ATOM 605 C CA . PHE A 1 82 ? 1.144 0.344 10.385 1.00 81.06 82 PHE A CA 1
ATOM 606 C C . PHE A 1 82 ? 1.727 -0.868 11.129 1.00 81.06 82 PHE A C 1
ATOM 608 O O . PHE A 1 82 ? 0.993 -1.596 11.786 1.00 81.06 82 PHE A O 1
ATOM 615 N N . CYS A 1 83 ? 3.052 -0.972 11.166 1.00 74.69 83 CYS A N 1
ATOM 616 C CA . CYS A 1 83 ? 3.829 -1.981 11.876 1.00 74.69 83 CYS A CA 1
ATOM 617 C C . CYS A 1 83 ? 3.622 -2.035 13.394 1.00 74.69 83 CYS A C 1
ATOM 619 O O . CYS A 1 83 ? 3.907 -3.052 14.015 1.00 74.69 83 CYS A O 1
ATOM 621 N N . LYS A 1 84 ? 3.171 -0.946 14.024 1.00 79.44 84 LYS A N 1
ATOM 622 C CA . LYS A 1 84 ? 2.813 -0.947 15.453 1.00 79.44 84 LYS A CA 1
ATOM 623 C C . LYS A 1 84 ? 1.439 -1.554 15.710 1.00 79.44 84 LYS A C 1
ATOM 625 O O . LYS A 1 84 ? 1.201 -2.045 16.809 1.00 79.44 84 LYS A O 1
ATOM 630 N N . ASN A 1 85 ? 0.551 -1.467 14.725 1.00 78.31 85 ASN A N 1
ATOM 631 C CA . ASN A 1 85 ? -0.839 -1.892 14.839 1.00 78.31 85 ASN A CA 1
ATOM 632 C C . ASN A 1 85 ? -1.078 -3.303 14.279 1.00 78.31 85 ASN A C 1
ATOM 634 O O . ASN A 1 85 ? -2.109 -3.886 14.588 1.00 78.31 85 ASN A O 1
ATOM 638 N N . HIS A 1 86 ? -0.141 -3.842 13.494 1.00 71.50 86 HIS A N 1
ATOM 639 C CA . HIS A 1 86 ? -0.240 -5.152 12.844 1.00 71.50 86 HIS A CA 1
ATOM 640 C C . HIS A 1 86 ? 0.954 -6.017 13.256 1.00 71.50 86 HIS A C 1
ATOM 642 O O . HIS A 1 86 ? 2.075 -5.511 13.366 1.00 71.50 86 HIS A O 1
ATOM 648 N N . SER A 1 87 ? 0.732 -7.309 13.513 1.00 57.78 87 SER A N 1
ATOM 649 C CA . SER A 1 87 ? 1.823 -8.218 13.873 1.00 57.78 87 SER A CA 1
ATOM 650 C C . SER A 1 87 ? 2.554 -8.692 12.616 1.00 57.78 87 SER A C 1
ATOM 652 O O . SER A 1 87 ? 1.953 -8.873 11.566 1.00 57.78 87 SER A O 1
ATOM 654 N N . ILE A 1 88 ? 3.860 -8.957 12.733 1.00 50.19 88 ILE A N 1
ATOM 655 C CA . ILE A 1 88 ? 4.730 -9.454 11.641 1.00 50.19 88 ILE A CA 1
ATOM 656 C C . ILE A 1 88 ? 4.173 -10.734 10.979 1.00 50.19 88 ILE A C 1
ATOM 658 O O . ILE A 1 88 ? 4.435 -10.993 9.811 1.00 50.19 88 ILE A O 1
ATOM 662 N N . VAL A 1 89 ? 3.400 -11.530 11.725 1.00 43.22 89 VAL A N 1
ATOM 663 C CA . VAL A 1 89 ? 2.794 -12.797 11.274 1.00 43.22 89 VAL A CA 1
ATOM 664 C C . VAL A 1 89 ? 1.596 -12.574 10.350 1.00 43.22 89 VAL A C 1
ATOM 666 O O . VAL A 1 89 ? 1.240 -13.467 9.592 1.00 43.22 89 VAL A O 1
ATOM 669 N N . ASP A 1 90 ? 1.010 -11.381 10.378 1.00 45.88 90 ASP A N 1
ATOM 670 C CA . ASP A 1 90 ? -0.171 -11.069 9.595 1.00 45.88 90 ASP A CA 1
ATOM 671 C C . ASP A 1 90 ? 0.200 -10.533 8.214 1.00 45.88 90 ASP A C 1
ATOM 673 O O . ASP A 1 90 ? -0.688 -10.082 7.546 1.00 45.88 90 ASP A O 1
ATOM 677 N N . LEU A 1 91 ? 1.454 -10.469 7.754 1.00 51.62 91 LEU A N 1
ATOM 678 C CA . LEU A 1 91 ? 1.779 -9.706 6.533 1.00 51.62 91 LEU A CA 1
ATOM 679 C C . LEU A 1 91 ? 2.477 -10.576 5.488 1.00 51.62 91 LEU A C 1
ATOM 681 O O . LEU A 1 91 ? 3.701 -10.578 5.378 1.00 51.62 91 LEU A O 1
ATOM 685 N N . GLU A 1 92 ? 1.679 -11.299 4.701 1.00 49.84 92 GLU A N 1
ATOM 686 C CA . GLU A 1 92 ? 2.145 -12.278 3.708 1.00 49.84 92 GLU A CA 1
ATOM 687 C C . GLU A 1 92 ? 2.903 -11.626 2.520 1.00 49.84 92 GLU A C 1
ATOM 689 O O . GLU A 1 92 ? 3.639 -12.321 1.822 1.00 49.84 92 GLU A O 1
ATOM 694 N N . TRP A 1 93 ? 2.782 -10.306 2.276 1.00 50.25 93 TRP A N 1
ATOM 695 C CA . TRP A 1 93 ? 3.243 -9.689 1.013 1.00 50.25 93 TRP A CA 1
ATOM 696 C C . TRP A 1 93 ? 3.720 -8.229 1.071 1.00 50.25 93 TRP A C 1
ATOM 698 O O . TRP A 1 93 ? 3.459 -7.505 0.111 1.00 50.25 93 TRP A O 1
ATOM 708 N N . ILE A 1 94 ? 4.446 -7.744 2.093 1.00 50.06 94 ILE A N 1
ATOM 709 C CA . ILE A 1 94 ? 5.079 -6.416 1.918 1.00 50.06 94 ILE A CA 1
ATOM 710 C C . ILE A 1 94 ? 6.301 -6.540 1.006 1.00 50.06 94 ILE A C 1
ATOM 712 O O . ILE A 1 94 ? 7.437 -6.721 1.437 1.00 50.06 94 ILE A O 1
ATOM 716 N N . ALA A 1 95 ? 6.042 -6.459 -0.294 1.00 51.19 95 ALA A N 1
ATOM 717 C CA . ALA A 1 95 ? 7.051 -6.438 -1.332 1.00 51.19 95 ALA A CA 1
ATOM 718 C C . ALA A 1 95 ? 7.742 -5.063 -1.370 1.00 51.19 95 ALA A C 1
ATOM 720 O O . ALA A 1 95 ? 7.513 -4.257 -2.267 1.00 51.19 95 ALA A O 1
ATOM 721 N N . ASP A 1 96 ? 8.623 -4.812 -0.403 1.00 46.47 96 ASP A N 1
ATOM 722 C CA . ASP A 1 96 ? 9.699 -3.814 -0.539 1.00 46.47 96 ASP A CA 1
ATOM 723 C C . ASP A 1 96 ? 10.994 -4.456 -1.073 1.00 46.47 96 ASP A C 1
ATOM 725 O O . ASP A 1 96 ? 12.100 -3.933 -1.010 1.00 46.47 96 ASP A O 1
ATOM 729 N N . CYS A 1 97 ? 10.867 -5.674 -1.592 1.00 47.62 97 CYS A N 1
ATOM 730 C CA . CYS A 1 97 ? 12.002 -6.571 -1.650 1.00 47.62 97 CYS A CA 1
ATOM 731 C C . CYS A 1 97 ? 12.791 -6.568 -2.928 1.00 47.62 97 CYS A C 1
ATOM 733 O O . CYS A 1 97 ? 13.860 -7.166 -2.946 1.00 47.62 97 CYS A O 1
ATOM 735 N N . TYR A 1 98 ? 12.314 -5.889 -3.971 1.00 48.19 98 TYR A N 1
ATOM 736 C CA . TYR A 1 98 ? 13.082 -5.788 -5.209 1.00 48.19 98 TYR A CA 1
ATOM 737 C C . TYR A 1 98 ? 12.589 -4.724 -6.200 1.00 48.19 98 TYR A C 1
ATOM 739 O O . TYR A 1 98 ? 12.572 -4.963 -7.408 1.00 48.19 98 TYR A O 1
ATOM 747 N N . GLY A 1 99 ? 12.199 -3.530 -5.752 1.00 41.31 99 GLY A N 1
ATOM 748 C CA . GLY A 1 99 ? 11.873 -2.482 -6.722 1.00 41.31 99 GLY A CA 1
ATOM 749 C C . GLY A 1 99 ? 12.017 -1.080 -6.182 1.00 41.31 99 GLY A C 1
ATOM 750 O O . GLY A 1 99 ? 11.151 -0.686 -5.424 1.00 41.31 99 GLY A O 1
ATOM 751 N N . ASP A 1 100 ? 13.071 -0.373 -6.616 1.00 42.84 100 ASP A N 1
ATOM 752 C CA . ASP A 1 100 ? 13.223 1.076 -6.878 1.00 42.84 100 ASP A CA 1
ATOM 753 C C . ASP A 1 100 ? 12.393 2.098 -6.073 1.00 42.84 100 ASP A C 1
ATOM 755 O O . ASP A 1 100 ? 12.217 3.235 -6.507 1.00 42.84 100 ASP A O 1
ATOM 759 N N . ASN A 1 101 ? 11.944 1.745 -4.875 1.00 51.06 101 ASN A N 1
ATOM 760 C CA . ASN A 1 101 ? 11.295 2.617 -3.917 1.00 51.06 101 ASN A CA 1
ATOM 761 C C . ASN A 1 101 ? 12.228 2.759 -2.702 1.00 51.06 101 ASN A C 1
ATOM 763 O O . ASN A 1 101 ? 11.859 2.400 -1.589 1.00 51.06 101 ASN A O 1
ATOM 767 N N . PRO A 1 102 ? 13.452 3.303 -2.879 1.00 52.91 102 PRO A N 1
ATOM 768 C CA . PRO A 1 102 ? 14.441 3.439 -1.804 1.00 52.91 102 PRO A CA 1
ATOM 769 C C . PRO A 1 102 ? 13.980 4.356 -0.654 1.00 52.91 102 PRO A C 1
ATOM 771 O O . PRO A 1 102 ? 14.734 4.598 0.284 1.00 52.91 102 PRO A O 1
ATOM 774 N N . GLU A 1 103 ? 12.767 4.903 -0.741 1.00 59.78 103 GLU A N 1
ATOM 775 C CA . GLU A 1 103 ? 12.181 5.858 0.190 1.00 59.78 103 GLU A CA 1
ATOM 776 C C . GLU A 1 103 ? 11.025 5.276 1.026 1.00 59.78 103 GLU A C 1
ATOM 778 O O . GLU A 1 103 ? 10.371 6.040 1.743 1.00 59.78 103 GLU A O 1
ATOM 783 N N . VAL A 1 104 ? 10.747 3.964 0.952 1.00 67.19 104 VAL A N 1
ATOM 784 C CA . VAL A 1 104 ? 9.830 3.297 1.891 1.00 67.19 104 VAL A CA 1
ATOM 785 C C . VAL A 1 104 ? 10.621 2.711 3.060 1.00 67.19 104 VAL A C 1
ATOM 787 O O . VAL A 1 104 ? 11.551 1.940 2.878 1.00 67.19 104 VAL A O 1
ATOM 790 N N . ILE A 1 105 ? 10.272 3.106 4.284 1.00 67.19 105 ILE A N 1
ATOM 791 C CA . ILE A 1 105 ? 10.847 2.554 5.518 1.00 67.19 105 ILE A CA 1
ATOM 792 C C . ILE A 1 105 ? 9.819 1.607 6.130 1.00 67.19 105 ILE A C 1
ATOM 794 O O . ILE A 1 105 ? 8.663 1.994 6.327 1.00 67.19 105 ILE A O 1
ATOM 798 N N . CYS A 1 106 ? 10.225 0.380 6.454 1.00 67.06 106 CYS A N 1
ATOM 799 C CA . CYS A 1 106 ? 9.333 -0.601 7.053 1.00 67.06 106 CYS A CA 1
ATOM 800 C C . CYS A 1 106 ? 10.033 -1.511 8.069 1.00 67.06 106 CYS A C 1
ATOM 802 O O . CYS A 1 106 ? 10.748 -2.442 7.712 1.00 67.06 106 CYS A O 1
ATOM 804 N N . ASP A 1 107 ? 9.762 -1.272 9.352 1.00 62.97 107 ASP A N 1
ATOM 805 C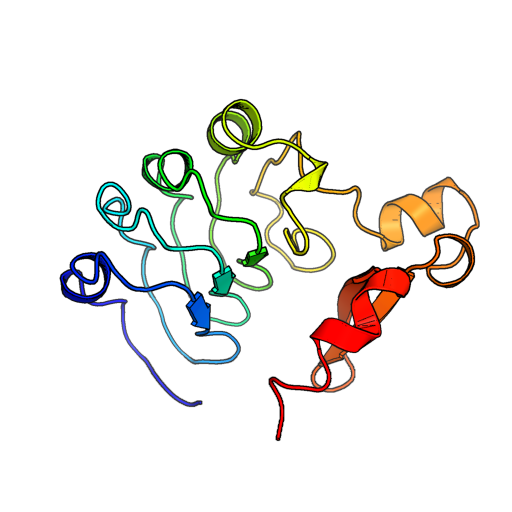 CA . ASP A 1 107 ? 10.437 -1.964 10.460 1.00 62.97 107 ASP A CA 1
ATOM 806 C C . ASP A 1 107 ? 9.839 -3.348 10.794 1.00 62.97 107 ASP A C 1
ATOM 808 O O . ASP A 1 107 ? 10.421 -4.099 11.573 1.00 62.97 107 ASP A O 1
ATOM 812 N N . CYS A 1 108 ? 8.662 -3.677 10.247 1.00 61.06 108 CYS A N 1
ATOM 813 C CA . CYS A 1 108 ? 7.962 -4.956 10.445 1.00 61.06 108 CYS A CA 1
ATOM 814 C C . CYS A 1 108 ? 7.814 -5.784 9.167 1.00 61.06 108 CYS A C 1
ATOM 816 O O . CYS A 1 108 ? 7.225 -6.863 9.206 1.00 61.06 108 CYS A O 1
ATOM 818 N N . CYS A 1 109 ? 8.290 -5.269 8.035 1.00 59.66 109 CYS A N 1
ATOM 819 C CA . CYS A 1 109 ? 8.286 -6.023 6.796 1.00 59.66 109 CYS A CA 1
ATOM 820 C C . CYS A 1 109 ? 9.189 -7.239 6.962 1.00 59.66 109 CYS A C 1
ATOM 822 O O . CYS A 1 109 ? 10.268 -7.134 7.553 1.00 59.66 109 CYS A O 1
ATOM 824 N N . PHE A 1 110 ? 8.764 -8.391 6.439 1.00 49.78 110 PHE A N 1
ATOM 825 C CA . PHE A 1 110 ? 9.669 -9.526 6.327 1.00 49.78 110 PHE A CA 1
ATOM 826 C C . PHE A 1 110 ? 10.934 -9.077 5.600 1.00 49.78 110 PHE A C 1
ATOM 828 O O . PHE A 1 110 ? 10.862 -8.365 4.595 1.00 49.78 110 PHE A O 1
ATOM 835 N N . VAL A 1 111 ? 12.093 -9.482 6.131 1.00 46.06 111 VAL A N 1
ATOM 836 C CA . VAL A 1 111 ? 13.368 -9.284 5.446 1.00 46.06 111 VAL A CA 1
ATOM 837 C C . VAL A 1 111 ? 13.195 -9.821 4.047 1.00 46.06 111 VAL A C 1
ATOM 839 O O . VAL A 1 111 ? 12.768 -10.957 3.835 1.00 46.06 111 VAL A O 1
ATOM 842 N N . CYS A 1 112 ? 13.524 -8.972 3.098 1.00 49.34 112 CYS A N 1
ATOM 843 C CA . CYS A 1 112 ? 13.454 -9.311 1.711 1.00 49.34 112 CYS A CA 1
ATOM 844 C C . CYS A 1 112 ? 14.244 -10.568 1.464 1.00 49.34 112 CYS A C 1
ATOM 846 O O . CYS A 1 112 ? 15.412 -10.647 1.828 1.00 49.34 112 CYS A O 1
ATOM 848 N N . CYS A 1 113 ? 13.560 -11.570 0.918 1.00 48.38 113 CYS A N 1
ATOM 849 C CA . CYS A 1 113 ? 14.080 -12.914 0.731 1.00 48.38 113 CYS A CA 1
ATOM 850 C C . CYS A 1 113 ? 15.528 -12.885 0.242 1.00 48.38 113 CYS A C 1
ATOM 852 O O . CYS A 1 113 ? 16.401 -13.482 0.850 1.00 48.38 113 CYS A O 1
ATOM 854 N N . SER A 1 114 ? 15.814 -12.040 -0.747 1.00 45.94 114 SER A N 1
ATOM 855 C CA . SER A 1 114 ? 17.149 -11.858 -1.300 1.00 45.94 114 SER A CA 1
ATOM 856 C C . SER A 1 114 ? 18.204 -11.294 -0.355 1.00 45.94 114 SER A C 1
ATOM 858 O O . SER A 1 114 ? 19.379 -11.588 -0.526 1.00 45.94 114 SER A O 1
ATOM 860 N N . ASP A 1 115 ? 17.837 -10.442 0.596 1.00 46.25 115 ASP A N 1
ATOM 861 C CA . ASP A 1 115 ? 18.772 -9.923 1.596 1.00 46.25 115 ASP A CA 1
ATOM 862 C C . ASP A 1 115 ? 19.028 -10.970 2.684 1.00 46.25 115 ASP A C 1
ATOM 864 O O . ASP A 1 115 ? 20.163 -11.113 3.146 1.00 46.25 115 ASP A O 1
ATOM 868 N N . TYR A 1 116 ? 18.021 -11.790 3.009 1.00 44.53 116 TYR A N 1
ATOM 869 C CA . TYR A 1 116 ? 18.218 -12.970 3.845 1.00 44.53 116 TYR A CA 1
ATOM 870 C C . TYR A 1 116 ? 19.111 -13.999 3.137 1.00 44.53 116 TYR A C 1
ATOM 872 O O . TYR A 1 116 ? 20.111 -14.405 3.720 1.00 44.53 116 TYR A O 1
ATOM 880 N N . GLU A 1 117 ? 18.858 -14.339 1.869 1.00 45.53 117 GLU A N 1
ATOM 881 C CA . GLU A 1 117 ? 19.704 -15.234 1.062 1.00 45.53 117 GLU A CA 1
ATOM 882 C C . GLU A 1 117 ? 21.157 -14.734 0.969 1.00 45.53 117 GLU A C 1
ATOM 884 O O . GLU A 1 117 ? 22.098 -15.481 1.242 1.00 45.53 117 GLU A O 1
ATOM 889 N N . LYS A 1 118 ? 21.359 -13.438 0.675 1.00 49.91 118 LYS A N 1
ATOM 890 C CA . LYS A 1 118 ? 22.695 -12.809 0.607 1.00 49.91 118 LYS A CA 1
ATOM 891 C C . LYS A 1 118 ? 23.431 -12.823 1.948 1.00 49.91 118 LYS A C 1
ATOM 893 O O . LYS A 1 118 ? 24.657 -12.907 1.962 1.00 49.91 118 LYS A O 1
ATOM 898 N N . SER A 1 119 ? 22.708 -12.687 3.060 1.00 48.69 119 SER A N 1
ATOM 899 C CA . SER A 1 119 ? 23.296 -12.644 4.407 1.00 48.69 119 SER A CA 1
ATOM 900 C C . SER A 1 119 ? 23.539 -14.031 5.014 1.00 48.69 119 SER A C 1
ATOM 902 O O . SER A 1 119 ? 24.457 -14.191 5.819 1.00 48.69 119 SER A O 1
ATOM 904 N N . SER A 1 120 ? 22.735 -15.027 4.628 1.00 51.91 120 SER A N 1
ATOM 905 C CA . SER A 1 120 ? 22.704 -16.357 5.248 1.00 51.91 120 SER A CA 1
ATOM 906 C C . SER A 1 120 ? 23.273 -17.474 4.368 1.00 51.91 120 SER A C 1
ATOM 908 O O . SER A 1 120 ? 23.466 -18.578 4.873 1.00 51.91 120 SER A O 1
ATOM 910 N N . ASN A 1 121 ? 23.580 -17.207 3.087 1.00 55.25 121 ASN A N 1
ATOM 911 C CA . ASN A 1 121 ? 23.919 -18.221 2.072 1.00 55.25 121 ASN A CA 1
ATOM 912 C C . ASN A 1 121 ? 22.839 -19.310 1.903 1.00 55.25 121 ASN A C 1
ATOM 914 O O . ASN A 1 121 ? 23.129 -20.395 1.400 1.00 55.25 121 ASN A O 1
ATOM 918 N N . LEU A 1 122 ? 21.611 -19.037 2.337 1.00 50.31 122 LEU A N 1
ATOM 919 C CA . LEU A 1 122 ? 20.462 -19.915 2.151 1.00 50.31 122 LEU A CA 1
ATOM 920 C C . LEU A 1 122 ? 19.718 -19.505 0.883 1.00 50.31 122 LEU A C 1
ATOM 922 O O . LEU A 1 122 ? 19.784 -18.350 0.475 1.00 50.31 122 LEU A O 1
ATOM 926 N N . THR A 1 123 ? 19.036 -20.455 0.258 1.00 55.41 123 THR A N 1
ATOM 927 C CA . THR A 1 123 ? 18.113 -20.215 -0.856 1.00 55.41 123 THR A CA 1
ATOM 928 C C . THR A 1 123 ? 16.684 -20.072 -0.336 1.00 55.41 123 THR A C 1
ATOM 930 O O . THR A 1 123 ? 16.373 -20.530 0.764 1.00 55.41 123 THR A O 1
ATOM 933 N N . THR A 1 124 ? 15.775 -19.514 -1.130 1.00 54.62 124 THR A N 1
ATOM 934 C CA . THR A 1 124 ? 14.337 -19.464 -0.811 1.00 54.62 124 THR A CA 1
ATOM 935 C C . THR A 1 124 ? 13.782 -20.840 -0.437 1.00 54.62 124 THR A C 1
ATOM 937 O O . THR A 1 124 ? 13.067 -20.970 0.559 1.00 54.62 124 THR A O 1
ATOM 940 N N . SER A 1 125 ? 14.239 -21.891 -1.126 1.00 57.28 125 SER A N 1
ATOM 941 C CA . SER A 1 125 ? 13.879 -23.281 -0.829 1.00 57.28 125 SER A CA 1
ATOM 942 C C . SER A 1 125 ? 14.316 -23.759 0.563 1.00 57.28 125 SER A C 1
ATOM 944 O O . SER A 1 125 ? 13.576 -24.503 1.207 1.00 57.28 125 SER A O 1
ATOM 946 N N . ASP A 1 126 ? 15.457 -23.282 1.075 1.00 51.22 126 ASP A N 1
ATOM 947 C CA . ASP A 1 126 ? 15.952 -23.613 2.420 1.00 51.22 126 ASP A CA 1
ATOM 948 C C . ASP A 1 126 ? 15.115 -22.953 3.528 1.00 51.22 126 ASP A C 1
ATOM 950 O O . ASP A 1 126 ? 15.106 -23.412 4.671 1.00 51.22 126 ASP A O 1
ATOM 954 N N . LEU A 1 127 ? 14.391 -21.885 3.187 1.00 54.84 127 LEU A N 1
ATOM 955 C CA . LEU A 1 127 ? 13.530 -21.128 4.096 1.00 54.84 127 LEU A CA 1
ATOM 956 C C . LEU A 1 127 ? 12.074 -21.603 4.065 1.00 54.84 127 LEU A C 1
ATOM 958 O O . LEU A 1 127 ? 11.232 -21.032 4.755 1.00 54.84 127 LEU A O 1
ATOM 962 N N . GLY A 1 128 ? 11.762 -22.622 3.257 1.00 58.06 128 GLY A N 1
ATOM 963 C CA . GLY A 1 128 ? 10.377 -23.000 2.983 1.00 58.06 128 GLY A CA 1
ATOM 964 C C . GLY A 1 128 ? 9.619 -21.917 2.211 1.00 58.06 128 GLY A C 1
ATOM 965 O O . GLY A 1 128 ? 8.397 -21.847 2.305 1.00 58.06 128 GLY A O 1
ATOM 966 N N . LEU A 1 129 ? 10.331 -21.069 1.464 1.00 58.22 129 LEU A N 1
ATOM 967 C CA . LEU A 1 129 ? 9.769 -20.008 0.639 1.00 58.22 129 LEU A CA 1
ATOM 968 C C . LEU A 1 129 ? 9.867 -20.379 -0.851 1.00 58.22 129 LEU A C 1
ATOM 970 O O . LEU A 1 129 ? 10.780 -21.078 -1.283 1.00 58.22 129 LEU A O 1
ATOM 974 N N . GLY A 1 130 ? 8.892 -19.944 -1.640 1.00 57.62 130 GLY A N 1
ATOM 975 C CA . GLY A 1 130 ? 8.871 -20.070 -3.090 1.00 57.62 130 GLY A CA 1
ATOM 976 C C . GLY A 1 130 ? 9.100 -18.723 -3.752 1.00 57.62 130 GLY A C 1
ATOM 977 O O . GLY A 1 130 ? 8.672 -17.695 -3.230 1.00 57.62 130 GLY A O 1
ATOM 978 N N . ASP A 1 131 ? 9.743 -18.729 -4.916 1.00 63.00 131 ASP A N 1
ATOM 979 C CA . ASP A 1 131 ? 9.961 -17.511 -5.689 1.00 63.00 131 ASP A CA 1
ATOM 980 C C . ASP A 1 131 ? 8.721 -17.152 -6.505 1.00 63.00 131 ASP A C 1
ATOM 982 O O . ASP A 1 131 ? 8.207 -17.955 -7.291 1.00 63.00 131 ASP A O 1
ATOM 986 N N . TRP A 1 132 ? 8.294 -15.901 -6.405 1.00 57.50 132 TRP A N 1
ATOM 987 C CA . TRP A 1 132 ? 7.265 -15.346 -7.266 1.00 57.50 132 TRP A CA 1
ATOM 988 C C . TRP A 1 132 ? 7.898 -14.611 -8.450 1.00 57.50 132 TRP A C 1
ATOM 990 O O . TRP A 1 132 ? 8.684 -13.676 -8.281 1.00 57.50 132 TRP A O 1
ATOM 1000 N N . TRP A 1 133 ? 7.525 -15.017 -9.665 1.00 57.03 133 TRP A N 1
ATOM 1001 C CA . TRP A 1 133 ? 7.998 -14.428 -10.916 1.00 57.03 133 TRP A CA 1
ATOM 1002 C C . TRP A 1 133 ? 6.814 -13.909 -11.738 1.00 57.03 133 TRP A C 1
ATOM 1004 O O . TRP A 1 133 ? 5.824 -14.612 -11.925 1.00 57.03 133 TRP A O 1
ATOM 1014 N N . PHE A 1 134 ? 6.931 -12.698 -12.289 1.00 47.06 134 PHE A N 1
ATOM 1015 C CA . PHE A 1 134 ? 5.949 -12.141 -13.226 1.00 47.06 134 PHE A CA 1
ATOM 1016 C C . PHE A 1 134 ? 6.656 -11.482 -14.410 1.00 47.06 134 PHE A C 1
ATOM 1018 O O . PHE A 1 134 ? 7.437 -10.540 -14.224 1.00 47.06 134 PHE A O 1
ATOM 1025 N N . ASP A 1 135 ? 6.351 -11.971 -15.617 1.00 49.47 135 ASP A N 1
ATOM 1026 C CA . ASP A 1 135 ? 6.963 -11.556 -16.891 1.00 49.47 135 ASP A CA 1
ATOM 1027 C C . ASP A 1 135 ? 8.497 -11.728 -16.905 1.00 49.47 135 ASP A C 1
ATOM 1029 O O . ASP A 1 135 ? 9.257 -10.817 -17.225 1.00 49.47 135 ASP A O 1
ATOM 1033 N N . GLY A 1 136 ? 8.971 -12.894 -16.443 1.00 47.78 136 GLY A N 1
ATOM 1034 C CA . GLY A 1 136 ? 10.400 -13.234 -16.391 1.00 47.78 136 GLY A CA 1
ATOM 1035 C C . GLY A 1 136 ? 11.222 -12.453 -15.358 1.00 47.78 136 GLY A C 1
ATOM 1036 O O . GLY A 1 136 ? 12.443 -12.582 -15.328 1.00 47.78 136 GLY A O 1
ATOM 1037 N N . LYS A 1 137 ? 10.575 -11.649 -14.508 1.00 47.25 137 LYS A N 1
ATOM 1038 C CA . LYS A 1 137 ? 11.220 -10.882 -13.436 1.00 47.25 137 LYS A CA 1
ATOM 1039 C C . LYS A 1 137 ? 10.827 -11.436 -12.075 1.00 47.25 137 LYS A C 1
ATOM 1041 O O . LYS A 1 137 ? 9.643 -11.694 -11.857 1.00 47.25 137 LYS A O 1
ATOM 1046 N N . PHE A 1 138 ? 11.803 -11.572 -11.180 1.00 49.94 138 PHE A N 1
ATOM 1047 C CA . PHE A 1 138 ? 11.569 -11.896 -9.775 1.00 49.94 138 PHE A CA 1
ATOM 1048 C C . PHE A 1 138 ? 10.770 -10.767 -9.121 1.00 49.94 138 PHE A C 1
ATOM 1050 O O . PHE A 1 138 ? 11.036 -9.587 -9.367 1.00 49.94 138 PHE A O 1
ATOM 1057 N N . ARG A 1 139 ? 9.762 -11.124 -8.331 1.00 51.25 139 ARG A N 1
ATOM 1058 C CA . ARG A 1 139 ? 8.821 -10.184 -7.715 1.00 51.25 139 ARG A CA 1
ATOM 1059 C C . ARG A 1 139 ? 8.742 -10.309 -6.201 1.00 51.25 139 ARG A C 1
ATOM 1061 O O . ARG A 1 139 ? 8.303 -9.363 -5.556 1.00 51.25 139 ARG A O 1
ATOM 1068 N N . GLY A 1 140 ? 9.176 -11.430 -5.638 1.00 51.56 140 GLY A N 1
ATOM 1069 C CA . GLY A 1 140 ? 9.188 -11.644 -4.198 1.00 51.56 140 GLY A CA 1
ATOM 1070 C C . GLY A 1 140 ? 9.236 -13.121 -3.842 1.00 51.56 140 GLY A C 1
ATOM 1071 O O . GLY A 1 140 ? 9.409 -13.971 -4.712 1.00 51.56 140 GLY A O 1
ATOM 1072 N N . CYS A 1 141 ? 9.053 -13.401 -2.559 1.00 54.72 141 CYS A N 1
ATOM 1073 C CA . CYS A 1 141 ? 8.907 -14.748 -2.032 1.00 54.72 141 CYS A CA 1
ATOM 1074 C C . CYS A 1 141 ? 7.543 -14.931 -1.386 1.00 54.72 141 CYS A C 1
ATOM 1076 O O . CYS A 1 141 ? 7.012 -13.978 -0.826 1.00 54.72 141 CYS A O 1
ATOM 1078 N N . PHE A 1 142 ? 7.038 -16.158 -1.397 1.00 57.62 142 PHE A N 1
ATOM 1079 C CA . PHE A 1 142 ? 5.843 -16.575 -0.662 1.00 57.62 142 PHE A CA 1
ATOM 1080 C C . PHE A 1 142 ? 6.151 -17.810 0.183 1.00 57.62 142 PHE A C 1
ATOM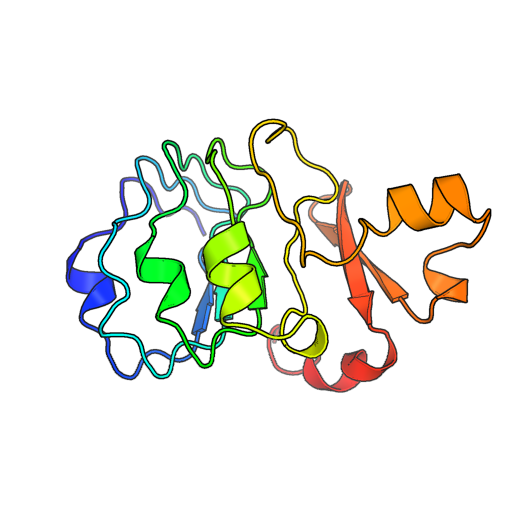 1082 O O . PHE A 1 142 ? 7.100 -18.531 -0.108 1.00 57.62 142 PHE A O 1
ATOM 1089 N N . ASN A 1 143 ? 5.360 -18.092 1.215 1.00 52.28 143 ASN A N 1
ATOM 1090 C CA . ASN A 1 143 ? 5.545 -19.299 2.016 1.00 52.28 143 ASN A CA 1
ATOM 1091 C C . ASN A 1 143 ? 4.991 -20.542 1.294 1.00 52.28 143 ASN A C 1
ATOM 1093 O O . ASN A 1 143 ? 3.815 -20.592 0.928 1.00 52.28 143 ASN A O 1
ATOM 1097 N N . LEU A 1 144 ? 5.824 -21.572 1.111 1.00 53.56 144 LEU A N 1
ATOM 1098 C CA . LEU A 1 144 ? 5.437 -22.820 0.447 1.00 53.56 144 LEU A CA 1
ATOM 1099 C C . LEU A 1 144 ? 4.389 -23.606 1.244 1.00 53.56 144 LEU A C 1
ATOM 1101 O O . LEU A 1 144 ? 3.621 -24.353 0.644 1.00 53.56 144 LEU A O 1
ATOM 1105 N N . THR A 1 145 ? 4.306 -23.440 2.569 1.00 53.97 145 THR A N 1
ATOM 1106 C CA . THR A 1 145 ? 3.283 -24.132 3.378 1.00 53.97 145 THR A CA 1
ATOM 1107 C C . THR A 1 145 ? 1.872 -23.603 3.143 1.00 53.97 145 THR A C 1
ATOM 1109 O O . THR A 1 145 ? 0.911 -24.199 3.620 1.00 53.97 145 THR A O 1
ATOM 1112 N N . GLU A 1 146 ? 1.735 -22.491 2.422 1.00 50.81 146 GLU A N 1
ATOM 1113 C CA . GLU A 1 146 ? 0.447 -21.870 2.121 1.00 50.81 146 GLU A CA 1
ATOM 1114 C C . GLU A 1 146 ? 0.025 -22.055 0.663 1.00 50.81 146 GLU A C 1
ATOM 1116 O O . GLU A 1 146 ? -1.072 -21.631 0.318 1.00 50.81 146 GLU A O 1
ATOM 1121 N N . LEU A 1 147 ? 0.832 -22.743 -0.164 1.00 47.31 147 LEU A N 1
ATOM 1122 C CA . LEU A 1 147 ? 0.596 -23.010 -1.596 1.00 47.31 147 LEU A CA 1
ATOM 1123 C C . LEU A 1 147 ? -0.825 -23.494 -1.923 1.00 47.31 147 LEU A C 1
ATOM 1125 O O . LEU A 1 147 ? -1.387 -23.099 -2.945 1.00 47.31 147 LEU A O 1
ATOM 1129 N N . ASP A 1 148 ? -1.422 -24.295 -1.042 1.00 45.94 148 ASP A N 1
ATOM 1130 C CA . ASP A 1 148 ? -2.758 -24.864 -1.236 1.00 45.94 148 ASP A CA 1
ATOM 1131 C C . ASP A 1 148 ? -3.887 -23.817 -1.152 1.00 45.94 148 ASP A C 1
ATOM 1133 O O . ASP A 1 148 ? -4.964 -24.038 -1.707 1.00 45.94 148 ASP A O 1
ATOM 1137 N N . LYS A 1 149 ? -3.652 -22.652 -0.527 1.00 45.94 149 LYS A N 1
ATOM 1138 C CA . LYS A 1 149 ? -4.609 -21.528 -0.513 1.00 45.94 149 LYS A CA 1
ATOM 1139 C C . LYS A 1 149 ? -4.691 -20.816 -1.872 1.00 45.94 149 LYS A C 1
ATOM 1141 O O . LYS A 1 149 ? -5.707 -20.203 -2.178 1.00 45.94 149 LYS A O 1
ATOM 1146 N N . TRP A 1 150 ? -3.652 -20.926 -2.704 1.00 43.53 150 TRP A N 1
ATOM 1147 C CA . TRP A 1 150 ? -3.461 -20.098 -3.905 1.00 43.53 150 TRP A CA 1
ATOM 1148 C C . TRP A 1 150 ? -3.879 -20.772 -5.216 1.00 43.53 150 TRP A C 1
ATOM 1150 O O . TRP A 1 150 ? -3.949 -20.108 -6.250 1.00 43.53 150 TRP A O 1
ATOM 1160 N N . GLN A 1 151 ? -4.190 -22.075 -5.205 1.00 39.94 151 GLN A N 1
ATOM 1161 C CA . GLN A 1 151 ? -4.705 -22.769 -6.397 1.00 39.94 151 GLN A CA 1
ATOM 1162 C C . GLN A 1 151 ? -6.134 -22.345 -6.784 1.00 39.94 151 GLN A C 1
ATOM 1164 O O . GLN A 1 151 ? -6.585 -22.695 -7.873 1.00 39.94 151 GLN A O 1
ATOM 1169 N N . LEU A 1 152 ? -6.844 -21.596 -5.931 1.00 36.78 152 LEU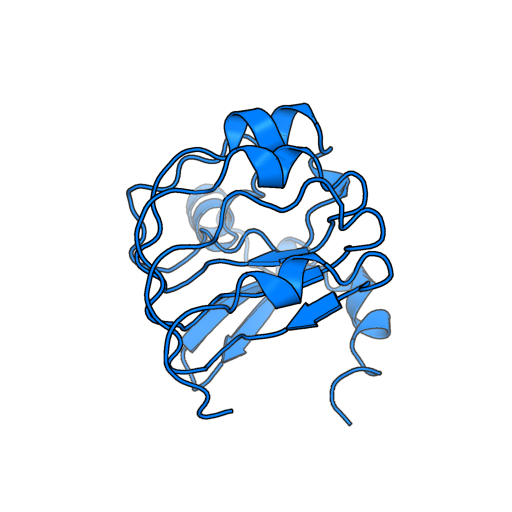 A N 1
ATOM 1170 C CA . LEU A 1 152 ? -8.249 -21.230 -6.149 1.00 36.78 152 LEU A CA 1
ATOM 1171 C C . LEU A 1 152 ? -8.475 -19.849 -6.789 1.00 36.78 152 LEU A C 1
ATOM 1173 O O . LEU A 1 152 ? -9.562 -19.629 -7.315 1.00 36.78 152 LEU A O 1
ATOM 1177 N N . ASP A 1 153 ? -7.474 -18.963 -6.832 1.00 40.22 153 ASP A N 1
ATOM 1178 C CA . ASP A 1 153 ? -7.679 -17.560 -7.250 1.00 40.22 153 ASP A CA 1
ATOM 1179 C C . ASP A 1 153 ? -7.237 -17.222 -8.686 1.00 40.22 153 ASP A C 1
ATOM 1181 O O . ASP A 1 153 ? -7.379 -16.082 -9.127 1.00 40.22 153 ASP A O 1
ATOM 1185 N N . TRP A 1 154 ? -6.733 -18.196 -9.453 1.00 39.91 154 TRP A N 1
ATOM 1186 C CA . TRP A 1 154 ? -6.220 -17.961 -10.817 1.00 39.91 154 TRP A CA 1
ATOM 1187 C C . TRP A 1 154 ? -6.741 -18.958 -11.864 1.00 39.91 154 TRP A C 1
ATOM 1189 O O . TRP A 1 154 ? -6.006 -19.351 -12.773 1.00 39.91 154 TRP A O 1
ATOM 1199 N N . GLY A 1 155 ? -8.009 -19.362 -11.730 1.00 30.61 155 GLY A N 1
ATOM 1200 C CA . GLY A 1 155 ? -8.763 -20.099 -12.755 1.00 30.61 155 GLY A CA 1
ATOM 1201 C C . GLY A 1 155 ? -9.351 -19.198 -13.836 1.00 30.61 155 GLY A C 1
ATOM 1202 O O . GLY A 1 155 ? -9.986 -18.184 -13.472 1.00 30.61 155 GLY A O 1
#